Protein AF-A0A5J4QUB8-F1 (afdb_monomer_lite)

Radius of gyration: 16.34 Å; chains: 1; bounding box: 30×47×43 Å

Foldseek 3Di:
DPDDDADAEEFQFWQDALVNLLVVLVVCVVVVHQHPHYHYDDQDPPDQRNVCQVVQARPPPRHGIDGDDDPVRRVSSVVSRCPPDPPPPPDPPPD

Structure (mmCIF, N/CA/C/O backbone):
data_AF-A0A5J4QUB8-F1
#
_entry.id   AF-A0A5J4QUB8-F1
#
loop_
_atom_site.group_PDB
_atom_site.id
_atom_site.type_symbol
_atom_site.label_atom_id
_atom_site.label_alt_id
_atom_site.label_comp_id
_atom_site.label_asym_id
_atom_site.label_entity_id
_atom_site.label_seq_id
_atom_site.pdbx_PDB_ins_code
_atom_site.Cartn_x
_atom_site.Cartn_y
_atom_site.Cartn_z
_atom_site.occupancy
_atom_site.B_iso_or_equiv
_atom_site.auth_seq_id
_atom_site.auth_comp_id
_atom_site.auth_asym_id
_atom_site.auth_atom_id
_atom_site.pdbx_PDB_model_num
ATOM 1 N N . LEU A 1 1 ? -23.347 -9.682 24.816 1.00 56.28 1 LEU A N 1
ATOM 2 C CA . LEU A 1 1 ? -21.968 -9.291 24.440 1.00 56.28 1 LEU A CA 1
ATOM 3 C C . LEU A 1 1 ? -22.058 -8.130 23.458 1.00 56.28 1 LEU A C 1
ATOM 5 O O . LEU A 1 1 ? -22.612 -8.317 22.386 1.00 56.28 1 LEU A O 1
ATOM 9 N N . HIS A 1 2 ? -21.576 -6.941 23.825 1.00 62.81 2 HIS A N 1
ATOM 10 C CA . HIS A 1 2 ? -21.392 -5.842 22.873 1.00 62.81 2 HIS A CA 1
ATOM 11 C C . HIS A 1 2 ? -20.024 -6.028 22.211 1.00 62.81 2 HIS A C 1
ATOM 13 O O . HIS A 1 2 ? -19.002 -5.724 22.818 1.00 62.81 2 HIS A O 1
ATOM 19 N N . GLN A 1 3 ? -19.993 -6.607 21.010 1.00 71.62 3 GLN A N 1
ATOM 20 C CA . GLN A 1 3 ? -18.761 -6.747 20.233 1.00 71.62 3 GLN A CA 1
ATOM 21 C C . GLN A 1 3 ? -18.580 -5.517 19.344 1.00 71.62 3 GLN A C 1
ATOM 23 O O . GLN A 1 3 ? -19.453 -5.187 18.544 1.00 71.62 3 GLN A O 1
ATOM 28 N N . GLN A 1 4 ? -17.447 -4.836 19.497 1.00 73.62 4 GLN A N 1
ATOM 29 C CA . GLN A 1 4 ? -17.056 -3.730 18.633 1.00 73.62 4 GLN A CA 1
ATOM 30 C C . GLN A 1 4 ? -16.226 -4.286 17.473 1.00 73.62 4 GLN A C 1
ATOM 32 O O . GLN A 1 4 ? -15.150 -4.840 17.686 1.00 73.62 4 GLN A O 1
ATOM 37 N N . LEU A 1 5 ? -16.728 -4.151 16.244 1.00 80.12 5 LEU A N 1
ATOM 38 C CA . LEU A 1 5 ? -15.976 -4.499 15.043 1.00 80.12 5 LEU A CA 1
ATOM 39 C C . LEU A 1 5 ? -14.984 -3.372 14.734 1.00 80.12 5 LEU A C 1
ATOM 41 O O . LEU A 1 5 ? -15.397 -2.257 14.413 1.00 80.12 5 LEU A O 1
ATOM 45 N N . ILE A 1 6 ? -13.687 -3.666 14.825 1.00 82.50 6 ILE A N 1
ATOM 46 C CA . ILE A 1 6 ? -12.614 -2.746 14.429 1.00 82.50 6 ILE A CA 1
ATOM 47 C C . ILE A 1 6 ? -11.957 -3.322 13.173 1.00 82.50 6 ILE A C 1
ATOM 49 O O . ILE A 1 6 ? -11.195 -4.284 13.272 1.00 82.50 6 ILE A O 1
ATOM 53 N N . PRO A 1 7 ? -12.284 -2.800 11.983 1.00 86.44 7 PRO A N 1
ATOM 54 C CA . PRO A 1 7 ? -11.728 -3.319 10.745 1.00 86.44 7 PRO A CA 1
ATOM 55 C C . PRO A 1 7 ? -10.297 -2.809 10.512 1.00 86.44 7 PRO A C 1
ATOM 57 O O . PRO A 1 7 ? -9.965 -1.663 10.828 1.00 86.44 7 PRO A O 1
ATOM 60 N N . TYR A 1 8 ? -9.475 -3.672 9.918 1.00 89.19 8 TYR A N 1
ATOM 61 C CA . TYR A 1 8 ? -8.097 -3.398 9.523 1.00 89.19 8 TYR A CA 1
ATOM 62 C C . TYR A 1 8 ? -8.013 -3.181 8.013 1.00 89.19 8 TYR A C 1
ATOM 64 O O . TYR A 1 8 ? -8.500 -4.012 7.245 1.00 89.19 8 TYR A O 1
ATOM 72 N N . PHE A 1 9 ? -7.376 -2.091 7.586 1.00 90.56 9 PHE A N 1
ATOM 73 C CA . PHE A 1 9 ? -7.222 -1.762 6.170 1.00 90.56 9 PHE A CA 1
ATOM 74 C C . PHE A 1 9 ? -5.762 -1.581 5.774 1.00 90.56 9 PHE A C 1
ATOM 76 O O . PHE A 1 9 ? -4.934 -1.114 6.557 1.00 90.56 9 PHE A O 1
ATOM 83 N N . ILE A 1 10 ? -5.475 -1.919 4.517 1.00 92.56 10 ILE A N 1
ATOM 84 C CA . ILE A 1 10 ? -4.168 -1.718 3.899 1.00 92.56 10 ILE A CA 1
ATOM 85 C C . ILE A 1 10 ? -4.284 -0.592 2.867 1.00 92.56 10 ILE A C 1
ATOM 87 O O . ILE A 1 10 ? -5.020 -0.730 1.891 1.00 92.56 10 ILE A O 1
ATOM 91 N N . SER A 1 11 ? -3.566 0.513 3.075 1.00 92.56 11 SER A N 1
ATOM 92 C CA . SER A 1 11 ? -3.409 1.601 2.099 1.00 92.56 11 SER A CA 1
ATOM 93 C C . SER A 1 11 ? -2.262 1.313 1.132 1.00 92.56 11 SER A C 1
ATOM 95 O O . SER A 1 11 ? -1.420 0.456 1.391 1.00 92.56 11 SER A O 1
ATOM 97 N N . SER A 1 12 ? -2.184 2.032 0.011 1.00 93.75 12 SER A N 1
ATOM 98 C CA . SER A 1 12 ? -1.053 1.948 -0.929 1.00 93.75 12 SER A CA 1
ATOM 99 C C . SER A 1 12 ? -0.869 0.576 -1.600 1.00 93.75 12 SER A C 1
ATOM 101 O O . SER A 1 12 ? 0.207 0.275 -2.122 1.00 93.75 12 SER A O 1
ATOM 103 N N . HIS A 1 13 ? -1.904 -0.270 -1.599 1.00 95.38 13 HIS A N 1
ATOM 104 C CA . HIS A 1 13 ? -1.881 -1.557 -2.292 1.00 95.38 13 HIS A CA 1
ATOM 105 C C . HIS A 1 13 ? -1.734 -1.347 -3.815 1.00 95.38 13 HIS A C 1
ATOM 107 O O . HIS A 1 13 ? -2.325 -0.406 -4.352 1.00 95.38 13 HIS A O 1
ATOM 113 N N . PRO A 1 14 ? -0.993 -2.206 -4.542 1.00 95.75 14 PRO A N 1
ATOM 114 C CA . PRO A 1 14 ? -0.911 -2.153 -6.002 1.00 95.75 14 PRO A CA 1
ATOM 115 C C . PRO A 1 14 ? -2.279 -2.027 -6.673 1.00 95.75 14 PRO A C 1
ATOM 117 O O . PRO A 1 14 ? -3.201 -2.782 -6.361 1.00 95.75 14 PRO A O 1
ATOM 120 N N . GLY A 1 15 ? -2.402 -1.066 -7.587 1.00 94.31 15 GLY A N 1
ATOM 121 C CA . GLY A 1 15 ? -3.639 -0.746 -8.298 1.00 94.31 15 GLY A CA 1
ATOM 122 C C .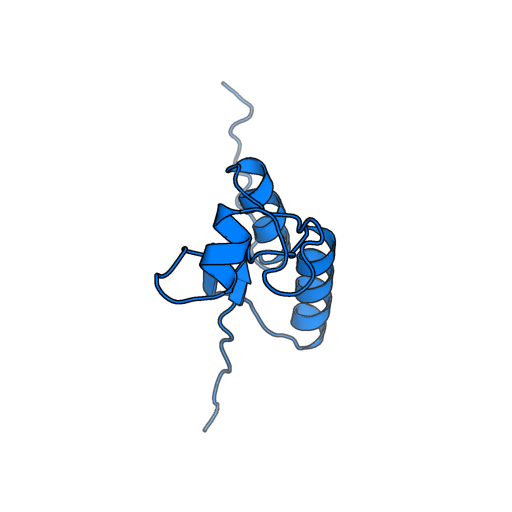 GLY A 1 15 ? -4.550 0.243 -7.579 1.00 94.31 15 GLY A C 1
ATOM 123 O O . GLY A 1 15 ? -5.441 0.786 -8.223 1.00 94.31 15 GLY A O 1
ATOM 124 N N . CYS A 1 16 ? -4.309 0.532 -6.300 1.00 94.25 16 CYS A N 1
ATOM 125 C CA . CYS A 1 16 ? -5.145 1.440 -5.533 1.00 94.25 16 CYS A CA 1
ATOM 126 C C . CYS A 1 16 ? -4.750 2.902 -5.745 1.00 94.25 16 CYS A C 1
ATOM 128 O O . CYS A 1 16 ? -3.579 3.266 -5.611 1.00 94.25 16 CYS A O 1
ATOM 130 N N . ARG A 1 17 ? -5.739 3.742 -6.047 1.00 93.38 17 ARG A N 1
ATOM 131 C CA . ARG A 1 17 ? -5.625 5.189 -6.233 1.00 93.38 17 ARG A CA 1
ATOM 132 C C . ARG A 1 17 ? -6.287 5.946 -5.081 1.00 93.38 17 ARG A C 1
ATOM 134 O O . ARG A 1 17 ? -7.023 5.390 -4.267 1.00 93.38 17 ARG A O 1
ATOM 141 N N . LYS A 1 18 ? -6.049 7.259 -5.030 1.00 91.56 18 LYS A N 1
ATOM 142 C CA . LYS A 1 18 ? -6.669 8.145 -4.032 1.00 91.56 18 LYS A CA 1
ATOM 143 C C . LYS A 1 18 ? -8.200 8.119 -4.111 1.00 91.56 18 LYS A C 1
ATOM 145 O O . LYS A 1 18 ? -8.870 8.211 -3.088 1.00 91.56 18 LYS A O 1
ATOM 150 N N . GLU A 1 19 ? -8.759 7.966 -5.312 1.00 92.75 19 GLU A N 1
ATOM 151 C CA . GLU A 1 19 ? -10.204 7.917 -5.528 1.00 92.75 19 GLU A CA 1
ATOM 152 C C . GLU A 1 19 ? -10.840 6.700 -4.849 1.00 92.75 19 GLU A C 1
ATOM 154 O O . GLU A 1 19 ? -11.881 6.856 -4.210 1.00 92.75 19 GLU A O 1
ATOM 159 N N . ASP A 1 20 ? -10.176 5.541 -4.911 1.00 93.44 20 ASP A N 1
ATOM 160 C CA . ASP A 1 20 ? -10.635 4.294 -4.288 1.00 93.44 20 ASP A CA 1
ATOM 161 C C . ASP A 1 20 ? -10.647 4.422 -2.758 1.00 93.44 20 ASP A C 1
ATOM 163 O O . ASP A 1 20 ? -11.596 4.025 -2.083 1.00 93.44 20 ASP A O 1
ATOM 167 N N . MET A 1 21 ? -9.606 5.044 -2.194 1.00 90.75 21 MET A N 1
ATOM 168 C CA . MET A 1 21 ? -9.484 5.269 -0.748 1.00 90.75 21 MET A CA 1
ATOM 169 C C . MET A 1 21 ? -10.522 6.275 -0.240 1.00 90.75 21 MET A C 1
ATOM 171 O O . MET A 1 21 ? -11.116 6.085 0.825 1.00 90.75 21 MET A O 1
ATOM 175 N N . ARG A 1 22 ? -10.816 7.312 -1.031 1.00 90.38 22 ARG A N 1
ATOM 176 C CA . ARG A 1 22 ? -11.904 8.259 -0.755 1.00 90.38 22 ARG A CA 1
ATOM 177 C C . ARG A 1 22 ? -13.271 7.572 -0.773 1.00 90.38 22 ARG A C 1
ATOM 179 O O . ARG A 1 22 ? -14.098 7.842 0.100 1.00 90.38 22 ARG A O 1
ATOM 186 N N . GLU A 1 23 ? -13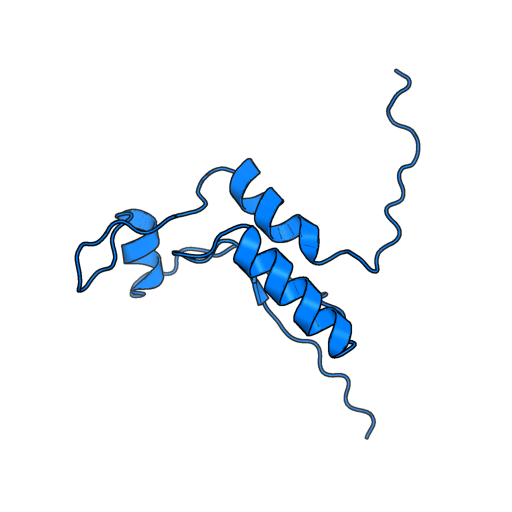.521 6.699 -1.746 1.00 92.19 23 GLU A N 1
ATOM 187 C CA . GLU A 1 23 ? -14.759 5.917 -1.812 1.00 92.19 23 GLU A CA 1
ATOM 188 C C . GLU A 1 23 ? -14.892 4.978 -0.606 1.00 92.19 23 GLU A C 1
ATOM 190 O O . GLU A 1 23 ? -15.929 4.971 0.063 1.00 92.19 23 GLU A O 1
ATOM 195 N N . LEU A 1 24 ? -13.816 4.276 -0.246 1.00 90.31 24 LEU A N 1
ATOM 196 C CA . LEU A 1 24 ? -13.774 3.424 0.939 1.00 90.31 24 LEU A CA 1
ATOM 197 C C . LEU A 1 24 ? -14.067 4.212 2.229 1.00 90.31 24 LEU A C 1
ATOM 199 O O . LEU A 1 24 ? -14.856 3.768 3.069 1.00 90.31 24 LEU A O 1
ATOM 203 N N . ALA A 1 25 ? -13.494 5.407 2.386 1.00 88.94 25 ALA A N 1
ATOM 204 C CA . ALA A 1 25 ? -13.772 6.279 3.527 1.00 88.94 25 ALA A CA 1
ATOM 205 C C . ALA A 1 25 ? -15.252 6.707 3.589 1.00 88.94 25 ALA A C 1
ATOM 207 O O . ALA A 1 25 ? -15.851 6.751 4.666 1.00 88.94 25 ALA A O 1
ATOM 208 N N . HIS A 1 26 ? -15.877 6.972 2.438 1.00 90.12 26 HIS A N 1
ATOM 209 C CA . HIS A 1 26 ? -17.304 7.302 2.363 1.00 90.12 26 HIS A CA 1
ATOM 210 C C . HIS A 1 26 ? -18.200 6.120 2.755 1.00 90.12 26 HIS A C 1
ATOM 212 O O . HIS A 1 26 ? -19.144 6.290 3.531 1.00 90.12 26 HIS A O 1
ATOM 218 N N . ILE A 1 27 ? -17.886 4.916 2.270 1.00 90.44 27 ILE A N 1
ATOM 219 C CA . ILE A 1 27 ? -18.621 3.686 2.602 1.00 90.44 27 ILE A CA 1
ATOM 220 C C . ILE A 1 27 ? -18.501 3.379 4.098 1.00 90.44 27 ILE A C 1
ATOM 222 O O . ILE A 1 27 ? -19.508 3.196 4.782 1.00 90.44 27 ILE A O 1
ATOM 226 N N . THR A 1 28 ? -17.281 3.376 4.634 1.00 88.00 28 THR A N 1
ATOM 227 C CA . THR A 1 28 ? -17.030 3.061 6.051 1.00 88.00 28 THR A CA 1
ATOM 228 C C . THR A 1 28 ? -17.679 4.071 6.995 1.00 88.00 28 THR A C 1
ATOM 230 O O . THR A 1 28 ? -18.257 3.675 8.008 1.00 88.00 28 THR A O 1
ATOM 233 N N . ARG A 1 29 ? -17.713 5.357 6.620 1.00 86.56 29 ARG A N 1
ATOM 234 C CA . ARG A 1 29 ? -18.470 6.385 7.346 1.00 86.56 29 ARG A CA 1
ATOM 235 C C . ARG A 1 29 ? -19.969 6.084 7.394 1.00 86.56 29 ARG A C 1
ATOM 237 O O . ARG A 1 29 ? -20.569 6.226 8.457 1.00 86.56 29 ARG A O 1
ATOM 244 N N . ARG A 1 30 ? -20.582 5.656 6.283 1.00 88.94 30 ARG A N 1
ATOM 245 C CA . ARG A 1 30 ? -22.010 5.267 6.250 1.00 88.94 30 ARG A CA 1
ATOM 246 C C . ARG A 1 30 ? -22.307 4.051 7.123 1.00 88.94 30 ARG A C 1
ATOM 248 O O . ARG A 1 30 ? -23.382 3.976 7.705 1.00 88.94 30 ARG A O 1
ATOM 255 N N . LEU A 1 31 ? -21.346 3.140 7.245 1.00 88.69 31 LEU A N 1
ATOM 256 C CA . LEU A 1 31 ? -21.432 1.963 8.111 1.00 88.69 31 LEU A CA 1
ATOM 257 C C . LEU A 1 31 ? -21.102 2.266 9.584 1.00 88.69 31 LEU A C 1
ATOM 259 O O . LEU A 1 31 ? -21.082 1.350 10.401 1.00 88.69 31 LEU A O 1
ATOM 263 N N . ASN A 1 32 ? -20.831 3.531 9.930 1.00 85.44 32 ASN A N 1
ATOM 264 C CA . ASN A 1 32 ? -20.380 3.957 11.257 1.00 85.44 32 ASN A CA 1
ATOM 265 C C . ASN A 1 32 ? -19.123 3.199 11.742 1.00 85.44 32 ASN A C 1
ATOM 267 O O . ASN A 1 32 ? -18.909 3.019 12.942 1.00 85.44 32 ASN A O 1
ATOM 271 N N . LEU A 1 33 ? -18.278 2.762 10.802 1.00 84.94 33 LEU A N 1
ATOM 272 C CA . LEU A 1 33 ? -17.002 2.119 11.087 1.00 84.94 33 LEU A CA 1
ATOM 273 C C . LEU A 1 33 ? -15.933 3.196 11.254 1.00 84.94 33 LEU A C 1
ATOM 275 O O . LEU A 1 33 ? -15.630 3.957 10.333 1.00 84.94 33 LEU A O 1
ATOM 279 N N . ARG A 1 34 ? -15.349 3.258 12.451 1.00 82.44 34 ARG A N 1
ATOM 280 C CA . ARG A 1 34 ? -14.214 4.135 12.741 1.00 82.44 34 ARG A CA 1
ATOM 281 C C . ARG A 1 34 ? -12.932 3.389 12.418 1.00 82.44 34 ARG A C 1
ATOM 283 O O . ARG A 1 34 ? -12.578 2.422 13.085 1.00 82.44 34 ARG A O 1
ATOM 290 N N . LEU A 1 35 ? -12.264 3.829 11.361 1.00 79.25 35 LEU A N 1
ATOM 291 C CA . LEU A 1 35 ? -11.030 3.217 10.891 1.00 79.25 35 LEU A CA 1
ATOM 292 C C . LEU A 1 35 ? -9.869 3.683 11.756 1.00 79.25 35 LEU A C 1
ATOM 294 O O . LEU A 1 35 ? -9.395 4.808 11.614 1.00 79.25 35 LEU A O 1
ATOM 298 N N . GLU A 1 36 ? -9.455 2.833 12.687 1.00 77.94 36 GLU A N 1
ATOM 299 C CA . GLU A 1 36 ? -8.337 3.108 13.595 1.00 77.94 36 GLU A CA 1
ATOM 300 C C . GLU A 1 36 ? -7.042 2.425 13.144 1.00 77.94 36 GLU A C 1
ATOM 302 O O . GLU A 1 36 ? -5.957 2.941 13.409 1.00 77.94 36 GLU A O 1
ATOM 307 N N . GLN A 1 37 ? -7.149 1.305 12.423 1.00 84.31 37 GLN A N 1
ATOM 308 C CA . GLN A 1 37 ? -6.011 0.489 12.012 1.00 84.31 37 GLN A CA 1
ATOM 309 C C . GLN A 1 37 ? -5.842 0.514 10.492 1.00 84.31 37 GLN A C 1
ATOM 311 O O . GLN A 1 37 ? -6.489 -0.237 9.761 1.00 84.31 37 GLN A O 1
ATOM 316 N N . ILE A 1 38 ? -4.969 1.406 10.024 1.00 87.81 38 ILE A N 1
ATOM 317 C CA . ILE A 1 38 ? -4.593 1.515 8.613 1.00 87.81 38 ILE A CA 1
ATOM 318 C C . ILE A 1 38 ? -3.086 1.355 8.518 1.00 87.81 38 ILE A C 1
ATOM 320 O O . ILE A 1 38 ? -2.338 2.154 9.091 1.00 87.81 38 ILE A O 1
ATOM 324 N N . GLN A 1 39 ? -2.658 0.329 7.796 1.00 90.88 39 GLN A N 1
ATOM 325 C CA . GLN A 1 39 ? -1.254 0.055 7.528 1.00 90.88 39 GLN A CA 1
ATOM 326 C C . GLN A 1 39 ? -0.954 0.309 6.056 1.00 90.88 39 GLN A C 1
ATOM 328 O O . GLN A 1 39 ? -1.710 -0.100 5.183 1.00 90.88 39 GLN A O 1
ATOM 333 N N . ASP A 1 40 ? 0.181 0.933 5.768 1.00 91.69 40 ASP A N 1
ATOM 334 C CA . ASP A 1 40 ? 0.655 1.014 4.393 1.00 91.69 40 ASP A CA 1
ATOM 335 C C . ASP A 1 40 ? 1.144 -0.343 3.891 1.00 91.69 40 ASP A C 1
ATOM 337 O O . ASP A 1 40 ? 1.831 -1.088 4.597 1.00 91.69 40 ASP A O 1
ATOM 341 N N . PHE A 1 41 ? 0.821 -0.640 2.635 1.00 95.00 41 PHE A N 1
ATOM 342 C CA . PHE A 1 41 ? 1.247 -1.856 1.969 1.00 95.00 41 PHE A CA 1
ATOM 343 C C . PHE A 1 41 ? 2.758 -2.045 2.106 1.00 95.00 41 PHE A C 1
ATOM 345 O O . PHE A 1 41 ? 3.565 -1.199 1.704 1.00 95.00 41 PHE A O 1
ATOM 352 N N . THR A 1 42 ? 3.117 -3.190 2.676 1.00 93.69 42 THR A N 1
ATOM 353 C CA . THR A 1 42 ? 4.497 -3.605 2.879 1.00 93.69 42 THR A CA 1
ATOM 354 C C . THR A 1 42 ? 4.748 -4.826 1.998 1.00 93.69 42 THR A C 1
ATOM 356 O O . THR A 1 42 ? 4.110 -5.864 2.209 1.00 93.69 42 THR A O 1
ATOM 359 N N . PRO A 1 43 ? 5.636 -4.722 0.992 1.00 93.38 43 PRO A N 1
ATOM 360 C CA . PRO A 1 43 ? 5.907 -5.825 0.085 1.00 93.38 43 PRO A CA 1
ATOM 361 C C . PRO A 1 43 ? 6.397 -7.051 0.858 1.00 93.38 43 PRO A C 1
ATOM 363 O O . PRO A 1 43 ? 7.449 -7.026 1.493 1.00 93.38 43 PRO A O 1
ATOM 366 N N . THR A 1 44 ? 5.614 -8.124 0.808 1.00 93.94 44 THR A N 1
ATOM 367 C CA . THR A 1 44 ? 5.940 -9.409 1.430 1.00 93.94 44 THR A CA 1
ATOM 368 C C . THR A 1 44 ? 6.358 -10.400 0.341 1.00 93.94 44 THR A C 1
ATOM 370 O O . THR A 1 44 ? 5.657 -10.484 -0.679 1.00 93.94 44 THR A O 1
ATOM 373 N N . PRO A 1 45 ? 7.480 -11.132 0.496 1.00 94.25 45 PRO A N 1
ATOM 374 C CA . PRO A 1 45 ? 7.914 -12.130 -0.479 1.00 94.25 45 PRO A CA 1
ATOM 375 C C . PRO A 1 45 ? 6.816 -13.143 -0.813 1.00 94.25 45 PRO A C 1
ATOM 377 O O . PRO A 1 45 ? 5.922 -13.385 -0.008 1.00 94.25 45 PRO A O 1
ATOM 380 N N . MET A 1 46 ? 6.907 -13.752 -1.999 1.00 94.56 46 MET A N 1
ATOM 381 C CA . MET A 1 46 ? 5.969 -14.786 -2.469 1.00 94.56 46 MET A CA 1
ATOM 382 C C . MET A 1 46 ? 4.514 -14.309 -2.641 1.00 94.56 46 MET A C 1
ATOM 384 O O . MET A 1 46 ? 3.592 -15.120 -2.620 1.00 94.56 46 MET A O 1
ATOM 388 N N . THR A 1 47 ? 4.286 -13.005 -2.845 1.00 95.56 47 THR A N 1
ATOM 389 C CA . THR A 1 47 ? 2.950 -12.467 -3.147 1.00 95.56 47 THR A CA 1
ATOM 390 C C . THR A 1 47 ? 2.906 -11.785 -4.512 1.00 95.56 47 THR A C 1
ATOM 392 O O . THR A 1 47 ? 3.807 -11.027 -4.878 1.00 95.56 47 THR A O 1
ATOM 395 N N . MET A 1 48 ? 1.803 -11.991 -5.240 1.00 95.62 48 MET A N 1
ATOM 396 C CA . MET A 1 48 ? 1.543 -11.315 -6.520 1.00 95.62 48 MET A CA 1
ATOM 397 C C . MET A 1 48 ? 1.490 -9.792 -6.359 1.00 95.62 48 MET A C 1
ATOM 399 O O . MET A 1 48 ? 1.872 -9.050 -7.261 1.00 95.62 48 MET A O 1
ATOM 403 N N . ALA A 1 49 ? 1.033 -9.308 -5.199 1.00 95.62 49 ALA A N 1
ATOM 404 C CA . ALA A 1 49 ? 1.028 -7.886 -4.884 1.00 95.62 49 ALA A CA 1
ATOM 405 C C . ALA A 1 49 ? 2.458 -7.330 -4.849 1.00 95.62 49 ALA A C 1
ATOM 407 O O . ALA A 1 49 ? 2.716 -6.289 -5.439 1.00 95.62 49 ALA A O 1
ATOM 408 N N . THR A 1 50 ? 3.415 -8.037 -4.246 1.00 96.38 50 THR A N 1
ATOM 409 C CA . THR A 1 50 ? 4.826 -7.621 -4.266 1.00 96.38 50 THR A CA 1
ATOM 410 C C . THR A 1 50 ? 5.415 -7.633 -5.670 1.00 96.38 50 THR A C 1
ATOM 412 O O . THR A 1 50 ? 6.113 -6.690 -6.036 1.00 96.38 50 THR A O 1
ATOM 415 N N . GLU A 1 51 ? 5.105 -8.647 -6.479 1.00 96.19 51 GLU A N 1
ATOM 416 C CA . GLU A 1 51 ? 5.521 -8.682 -7.885 1.00 96.19 51 GLU A CA 1
ATOM 417 C C . GLU A 1 51 ? 4.959 -7.483 -8.663 1.00 96.19 51 GLU A C 1
ATOM 419 O O . GLU A 1 51 ? 5.706 -6.760 -9.323 1.00 96.19 51 GLU A O 1
ATOM 424 N N . THR A 1 52 ? 3.660 -7.211 -8.516 1.00 97.19 52 THR A N 1
ATOM 425 C CA . THR A 1 52 ? 2.976 -6.071 -9.148 1.00 97.19 52 THR A CA 1
ATOM 426 C C . THR A 1 52 ? 3.556 -4.743 -8.655 1.00 97.19 52 THR A C 1
ATOM 428 O O . THR A 1 52 ? 3.797 -3.831 -9.440 1.00 97.19 52 THR A O 1
ATOM 431 N N . TRP A 1 53 ? 3.831 -4.631 -7.353 1.00 96.50 53 TRP A N 1
ATOM 432 C CA . TRP A 1 53 ? 4.447 -3.463 -6.724 1.00 96.50 53 TRP A CA 1
ATOM 433 C C . TRP A 1 53 ? 5.852 -3.190 -7.266 1.00 96.50 53 TRP A C 1
ATOM 435 O O . TRP A 1 53 ? 6.222 -2.038 -7.521 1.00 96.50 53 TRP A O 1
ATOM 445 N N . TYR A 1 54 ? 6.641 -4.248 -7.450 1.00 95.75 54 TYR A N 1
ATOM 446 C CA . TYR A 1 54 ? 8.008 -4.143 -7.933 1.00 95.75 54 TYR A CA 1
ATOM 447 C C . TYR A 1 54 ? 8.039 -3.786 -9.421 1.00 95.75 54 TYR A C 1
ATOM 449 O O . TYR A 1 54 ? 8.637 -2.772 -9.789 1.00 95.75 54 TYR A O 1
ATOM 457 N N . THR A 1 55 ? 7.340 -4.570 -10.246 1.00 96.25 55 THR A N 1
ATOM 458 C CA . THR A 1 55 ? 7.357 -4.472 -11.714 1.00 96.25 55 THR A CA 1
ATOM 459 C C . THR A 1 55 ? 6.514 -3.321 -12.261 1.00 96.25 55 THR A C 1
ATOM 461 O O . THR A 1 55 ? 6.852 -2.767 -13.303 1.00 96.25 55 THR A O 1
ATOM 464 N N . GLY A 1 56 ? 5.432 -2.939 -11.575 1.00 96.44 56 GLY A N 1
ATOM 465 C CA . GLY A 1 56 ? 4.448 -1.976 -12.078 1.00 96.44 56 GLY A CA 1
ATOM 466 C C . GLY A 1 56 ? 3.480 -2.556 -13.112 1.00 96.44 56 GLY A C 1
ATOM 467 O O . GLY A 1 56 ? 2.767 -1.793 -13.763 1.00 96.44 56 GLY A O 1
ATOM 468 N N . TYR A 1 57 ? 3.433 -3.881 -13.271 1.00 97.50 57 TYR A N 1
ATOM 469 C CA . TYR A 1 57 ? 2.561 -4.559 -14.228 1.00 97.50 57 TYR A CA 1
ATOM 470 C C . TYR A 1 57 ? 1.713 -5.622 -13.548 1.00 97.50 57 TYR A C 1
ATOM 472 O O . TYR A 1 57 ? 2.135 -6.273 -12.596 1.00 97.50 57 TYR A O 1
ATOM 480 N N . HIS A 1 58 ? 0.508 -5.822 -14.072 1.00 95.94 58 HIS A N 1
ATOM 481 C CA . HIS A 1 58 ? -0.328 -6.932 -13.659 1.00 95.94 58 HIS A CA 1
ATOM 482 C C . HIS A 1 58 ? 0.312 -8.247 -14.137 1.00 95.94 58 HIS A C 1
ATOM 484 O O . HIS A 1 58 ? 0.515 -8.411 -15.344 1.00 95.94 58 HIS A O 1
ATOM 490 N N . PRO A 1 59 ? 0.546 -9.219 -13.246 1.00 93.38 59 PRO A N 1
ATOM 491 C CA . PRO A 1 59 ? 1.423 -10.365 -13.505 1.00 93.38 59 PRO A CA 1
ATOM 492 C C . PRO A 1 59 ? 0.942 -11.263 -14.652 1.00 93.38 59 PRO A C 1
ATOM 494 O O . PRO A 1 59 ? 1.742 -11.807 -15.401 1.00 93.38 59 PRO A O 1
ATOM 497 N N . TYR A 1 60 ? -0.377 -11.379 -14.842 1.00 95.00 60 TYR A N 1
ATOM 498 C CA . TYR A 1 60 ? -0.949 -12.234 -15.893 1.00 95.00 60 TYR A CA 1
ATOM 499 C C . TYR A 1 60 ? -1.300 -11.514 -17.196 1.00 95.00 60 TYR A C 1
ATOM 501 O O . TYR A 1 60 ? -1.391 -12.145 -18.242 1.00 95.00 60 TYR A O 1
ATOM 509 N N . THR A 1 61 ? -1.564 -10.207 -17.145 1.00 96.94 61 THR A N 1
ATOM 510 C CA . THR A 1 61 ? -2.066 -9.460 -18.315 1.00 96.94 61 THR A CA 1
ATOM 511 C C . THR A 1 61 ? -1.021 -8.519 -18.889 1.00 96.94 61 THR A C 1
ATOM 513 O O . THR A 1 61 ? -1.235 -7.972 -19.967 1.00 96.94 61 THR A O 1
ATOM 516 N N . LEU A 1 62 ? 0.081 -8.307 -18.159 1.00 95.50 62 LEU A N 1
ATOM 517 C CA . LEU A 1 62 ? 1.170 -7.392 -18.491 1.00 95.50 62 LEU A CA 1
ATOM 518 C C . LEU A 1 62 ? 0.702 -5.952 -18.740 1.00 95.50 62 LEU A C 1
ATOM 520 O O . LEU A 1 62 ? 1.408 -5.149 -19.344 1.00 95.50 62 LEU A O 1
ATOM 524 N N . LYS A 1 63 ? -0.493 -5.601 -18.258 1.00 97.56 63 LYS A N 1
ATOM 525 C CA . LYS A 1 63 ? -0.997 -4.231 -18.306 1.00 97.56 63 LYS A CA 1
ATOM 526 C C . LYS A 1 63 ? -0.356 -3.412 -17.188 1.00 97.56 63 LYS A C 1
ATOM 528 O O . LYS A 1 63 ? -0.185 -3.944 -16.090 1.00 97.56 63 LYS A O 1
ATOM 533 N N . PRO A 1 64 ? -0.025 -2.136 -17.435 1.00 97.44 64 PRO A N 1
ATOM 534 C CA . PRO A 1 64 ? 0.529 -1.271 -16.404 1.00 97.44 64 PRO A CA 1
ATOM 535 C C . PRO A 1 64 ? -0.471 -1.089 -15.256 1.00 97.44 64 PRO A C 1
ATOM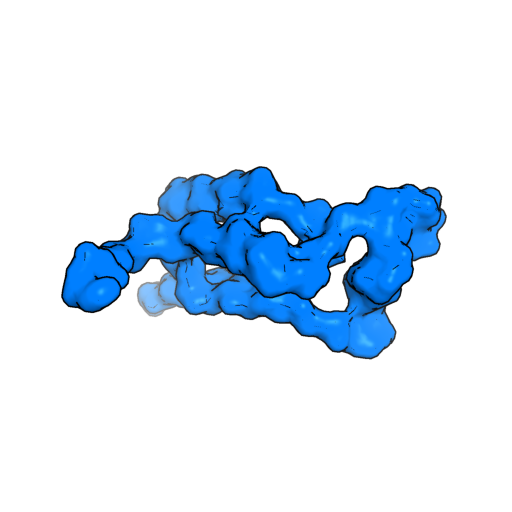 537 O O . PRO A 1 64 ? -1.671 -0.914 -15.477 1.00 97.44 64 PRO A O 1
ATOM 540 N N . VAL A 1 65 ? 0.040 -1.116 -14.028 1.00 96.94 65 VAL 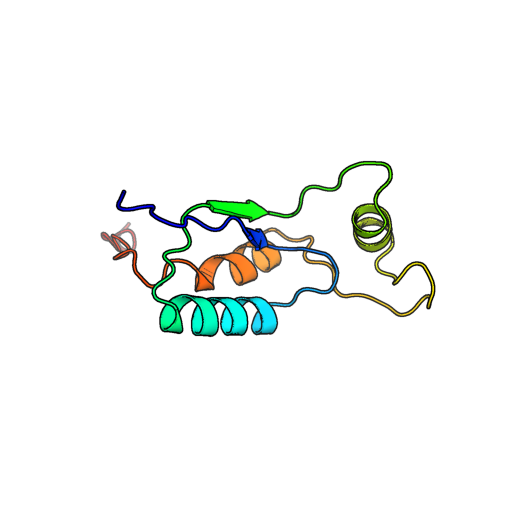A N 1
ATOM 541 C CA . VAL A 1 65 ? -0.718 -0.947 -12.786 1.00 96.94 65 VAL A CA 1
ATOM 542 C C . VAL A 1 65 ? -0.140 0.237 -12.021 1.00 96.94 65 VAL A C 1
ATOM 544 O O . VAL A 1 65 ? 1.072 0.384 -11.890 1.00 96.94 65 VAL A O 1
ATOM 547 N N . PHE A 1 66 ? -1.012 1.100 -11.503 1.00 96.06 66 PHE A N 1
ATOM 548 C CA . PHE A 1 66 ? -0.581 2.221 -10.673 1.00 96.06 66 PHE A CA 1
ATOM 549 C C . PHE A 1 66 ? -0.041 1.726 -9.327 1.00 96.06 66 PHE A C 1
ATOM 551 O O . PHE A 1 66 ? -0.733 0.990 -8.624 1.00 96.06 66 PHE A O 1
ATOM 558 N N . ILE A 1 67 ? 1.166 2.162 -8.956 1.00 96.38 67 ILE A N 1
ATOM 559 C CA . ILE A 1 67 ? 1.813 1.826 -7.684 1.00 96.38 67 ILE A CA 1
ATOM 560 C C . ILE A 1 67 ? 2.159 3.114 -6.935 1.00 96.38 67 ILE A C 1
ATOM 562 O O . ILE A 1 67 ? 2.952 3.914 -7.424 1.00 96.38 67 ILE A O 1
ATOM 566 N N . ALA A 1 68 ? 1.634 3.277 -5.721 1.00 94.38 68 ALA A N 1
ATOM 567 C CA . ALA A 1 68 ? 2.039 4.357 -4.826 1.00 94.38 68 ALA A CA 1
ATOM 568 C C . ALA A 1 68 ? 3.411 4.041 -4.202 1.00 94.38 68 ALA A C 1
ATOM 570 O O . ALA A 1 6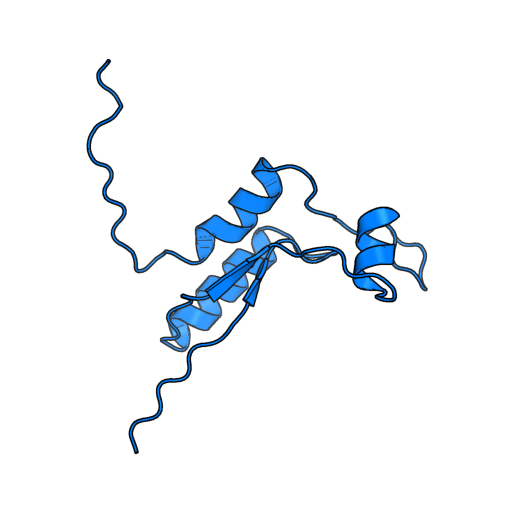8 ? 3.521 3.239 -3.268 1.00 94.38 68 ALA A O 1
ATOM 571 N N . LYS A 1 69 ? 4.480 4.653 -4.730 1.00 90.62 69 LYS A N 1
ATOM 572 C CA . LYS A 1 69 ? 5.853 4.455 -4.223 1.00 90.62 69 LYS A CA 1
ATOM 573 C C . LYS A 1 69 ? 6.340 5.647 -3.414 1.00 90.62 69 LYS A C 1
ATOM 575 O O . LYS A 1 69 ? 7.039 5.455 -2.419 1.00 90.62 69 LYS A O 1
ATOM 580 N N . THR A 1 70 ? 5.974 6.860 -3.817 1.00 93.56 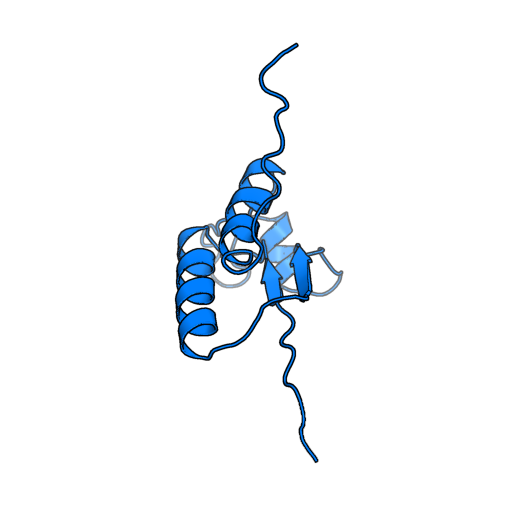70 THR A N 1
ATOM 581 C CA . THR A 1 70 ? 6.432 8.077 -3.144 1.00 93.56 70 THR A CA 1
ATOM 582 C C . THR A 1 70 ? 5.687 8.292 -1.831 1.00 93.56 70 THR A C 1
ATOM 584 O O . THR A 1 70 ? 4.518 7.933 -1.694 1.00 93.56 70 THR A O 1
ATOM 587 N N . GLN A 1 71 ? 6.346 8.927 -0.859 1.00 91.25 71 GLN A N 1
ATOM 588 C CA . GLN A 1 71 ? 5.717 9.244 0.425 1.00 91.25 71 GLN A CA 1
ATOM 589 C C . GLN A 1 71 ? 4.449 10.090 0.244 1.00 91.25 71 GLN A C 1
ATOM 591 O O . GLN A 1 71 ? 3.459 9.864 0.934 1.00 91.25 71 GLN A O 1
ATOM 596 N N . ARG A 1 72 ? 4.462 11.025 -0.714 1.00 92.44 72 ARG A N 1
ATOM 597 C CA . ARG A 1 72 ? 3.304 11.860 -1.048 1.00 92.44 72 ARG A CA 1
ATOM 598 C C . ARG A 1 72 ? 2.109 11.014 -1.486 1.00 92.44 72 ARG A C 1
ATOM 600 O O . ARG A 1 72 ? 1.041 11.161 -0.912 1.00 92.44 72 ARG A O 1
ATOM 607 N N . GLU A 1 73 ? 2.294 10.099 -2.436 1.00 91.88 73 GLU A N 1
ATOM 608 C CA . GLU A 1 73 ? 1.211 9.227 -2.923 1.00 91.88 73 GLU A CA 1
ATOM 609 C C . GLU A 1 73 ? 0.635 8.340 -1.814 1.00 91.88 73 GLU A C 1
ATOM 611 O O . GLU A 1 73 ? -0.574 8.131 -1.757 1.00 91.88 73 GLU A O 1
ATOM 616 N N . LYS A 1 74 ? 1.488 7.836 -0.912 1.00 91.56 74 LYS A N 1
ATOM 617 C CA . LYS A 1 74 ? 1.038 7.043 0.242 1.00 91.56 74 LYS A CA 1
ATOM 618 C C . LYS A 1 74 ? 0.214 7.884 1.219 1.00 91.56 74 LYS A C 1
ATOM 620 O O . LYS A 1 74 ? -0.846 7.458 1.671 1.00 91.56 74 LYS A O 1
ATOM 625 N N . LEU A 1 75 ? 0.669 9.103 1.518 1.00 90.00 75 LEU A N 1
ATOM 626 C CA . LEU A 1 75 ? -0.044 10.031 2.401 1.00 90.00 75 LEU A CA 1
ATOM 627 C C . LEU A 1 75 ? -1.393 10.464 1.817 1.00 90.00 75 LEU A C 1
ATOM 629 O O . LEU A 1 75 ? -2.382 10.462 2.547 1.00 90.00 75 LEU A O 1
ATOM 633 N N . GLU A 1 76 ? -1.450 10.744 0.512 1.00 90.38 76 GLU A N 1
ATOM 634 C CA . GLU A 1 76 ? -2.690 11.070 -0.208 1.00 90.38 76 GLU A CA 1
ATOM 635 C C . GLU A 1 76 ? -3.732 9.951 -0.108 1.00 90.38 76 GLU A C 1
ATOM 637 O O . GLU A 1 76 ? -4.925 10.215 -0.079 1.00 90.38 76 GLU A O 1
ATOM 642 N N . GLN A 1 77 ? -3.321 8.685 -0.020 1.00 88.94 77 GLN A N 1
ATOM 643 C CA . GLN A 1 77 ? -4.263 7.584 0.202 1.00 88.94 77 GLN A CA 1
ATOM 644 C C . GLN A 1 77 ? -4.732 7.483 1.656 1.00 88.94 77 GLN A C 1
ATOM 646 O O . GLN A 1 77 ? -5.853 7.050 1.921 1.00 88.94 77 GLN A O 1
ATOM 651 N N . ARG A 1 78 ? -3.889 7.884 2.611 1.00 87.19 78 ARG A N 1
ATOM 652 C CA . ARG A 1 78 ? -4.160 7.740 4.046 1.00 87.19 78 ARG A CA 1
ATOM 653 C C . ARG A 1 78 ? -5.020 8.866 4.621 1.00 87.19 78 ARG A C 1
ATOM 655 O O . ARG A 1 78 ? -5.670 8.666 5.647 1.00 87.19 78 ARG A O 1
ATOM 662 N N . GLU A 1 79 ? -5.023 10.038 3.989 1.00 84.81 79 GLU A N 1
ATOM 663 C CA . GLU A 1 79 ? -5.669 11.250 4.515 1.00 84.81 79 GLU A CA 1
ATOM 664 C C . GLU A 1 79 ? -7.190 11.113 4.700 1.00 84.81 79 GLU A C 1
ATOM 666 O O . GLU A 1 79 ? -7.759 11.695 5.625 1.00 84.81 79 GLU A O 1
ATOM 671 N N . PHE A 1 80 ? -7.852 10.281 3.892 1.00 82.38 80 PHE A N 1
ATOM 672 C CA . PHE A 1 80 ? -9.314 10.158 3.893 1.00 82.38 80 PHE A CA 1
ATOM 673 C C . PHE A 1 80 ? -9.897 9.494 5.147 1.00 82.38 80 PHE A C 1
ATOM 675 O O . PHE A 1 80 ? -11.082 9.656 5.451 1.00 82.38 80 PHE A O 1
ATOM 682 N N . PHE A 1 81 ? -9.092 8.749 5.902 1.00 77.19 81 PHE A N 1
ATOM 683 C CA . PHE A 1 81 ? -9.609 7.869 6.948 1.00 77.19 81 PHE A CA 1
ATOM 684 C C . PHE A 1 81 ? -9.723 8.496 8.340 1.00 77.19 81 PHE A C 1
ATOM 686 O O . PHE A 1 81 ? -10.315 7.895 9.236 1.00 77.19 81 PHE A O 1
ATOM 693 N N . PHE A 1 82 ? -9.223 9.719 8.529 1.00 77.12 82 PHE A N 1
ATOM 694 C CA . PHE A 1 82 ? -9.236 10.404 9.827 1.00 77.12 82 PHE A CA 1
ATOM 695 C C . PHE A 1 82 ? -10.338 11.462 9.961 1.00 77.12 82 PHE A C 1
ATOM 697 O O . PHE A 1 82 ? -10.254 12.322 10.831 1.00 77.12 82 PHE A O 1
ATOM 704 N N . TRP A 1 83 ? -11.408 11.374 9.163 1.00 71.38 83 TRP A N 1
ATOM 705 C CA . TRP A 1 83 ? -12.526 12.333 9.143 1.00 71.38 83 TRP A CA 1
ATOM 706 C C . TRP A 1 83 ? -13.176 12.615 10.514 1.00 71.38 83 TRP A C 1
ATOM 708 O O . TRP A 1 83 ? -13.789 13.663 10.698 1.00 71.38 83 TRP A O 1
ATOM 718 N N . TYR A 1 84 ? -13.079 11.683 11.469 1.00 71.94 84 TYR A N 1
ATOM 719 C CA . TYR A 1 84 ? -13.650 11.800 12.816 1.00 71.94 84 TYR A CA 1
ATOM 720 C C . TYR A 1 84 ? -12.656 12.328 13.862 1.00 71.94 84 TYR A C 1
ATOM 722 O O . TYR A 1 84 ? -13.065 12.687 14.969 1.00 71.94 84 TYR A O 1
ATOM 730 N N . LYS A 1 85 ? -11.355 12.372 13.548 1.00 71.50 85 LYS A N 1
ATOM 731 C CA . LYS A 1 85 ? -10.353 12.970 14.430 1.00 71.50 85 LYS A CA 1
ATOM 732 C C . LYS A 1 85 ? -10.381 14.478 14.197 1.00 71.50 85 LYS A C 1
ATOM 734 O O . LYS A 1 85 ? -10.086 14.946 13.104 1.00 71.50 85 LYS A O 1
ATOM 739 N N . LYS A 1 86 ? -10.732 15.255 15.226 1.00 55.12 86 LYS A N 1
ATOM 740 C CA . LYS A 1 86 ? -10.488 16.702 15.213 1.00 55.12 86 LYS A CA 1
ATOM 741 C C . LYS A 1 86 ? -8.975 16.891 15.172 1.00 55.12 86 LYS A C 1
ATOM 743 O O . LYS A 1 86 ? -8.312 16.659 16.180 1.00 55.12 86 LYS A O 1
ATOM 748 N N . THR A 1 87 ? -8.419 17.250 14.022 1.00 51.09 87 THR A N 1
ATOM 749 C CA . THR A 1 87 ? -7.013 17.638 13.950 1.00 51.09 87 THR A CA 1
ATOM 750 C C . THR A 1 87 ? -6.819 18.820 14.891 1.00 51.09 87 THR A C 1
ATOM 752 O O . THR A 1 87 ? -7.489 19.845 14.753 1.00 51.09 87 THR A O 1
ATOM 755 N N . VAL A 1 88 ? -5.922 18.674 15.866 1.00 46.59 88 VAL A N 1
ATOM 756 C CA . VAL A 1 88 ? -5.328 19.811 16.562 1.00 46.59 88 VAL A CA 1
ATOM 757 C C . VAL A 1 88 ? -4.497 20.536 15.508 1.00 46.59 88 VAL A C 1
ATOM 759 O O . VAL A 1 88 ? -3.314 20.271 15.342 1.00 46.59 88 VAL A O 1
ATOM 762 N N . ILE A 1 89 ? -5.131 21.406 14.725 1.00 48.69 89 ILE A N 1
ATOM 763 C CA . ILE A 1 89 ? -4.414 22.449 13.995 1.00 48.69 89 ILE A CA 1
ATOM 764 C C . ILE A 1 89 ? -4.146 23.531 15.044 1.00 48.69 89 ILE A C 1
ATOM 766 O O . ILE A 1 89 ? -4.811 24.559 15.095 1.00 48.69 89 ILE A O 1
ATOM 770 N N . SER A 1 90 ? -3.237 23.241 15.976 1.00 41.16 90 SER A N 1
ATOM 771 C CA . SER A 1 90 ? -2.603 24.274 16.781 1.00 41.16 90 SER A CA 1
ATOM 772 C C . SER A 1 90 ? -1.464 24.839 15.946 1.00 41.16 90 SER A C 1
ATOM 774 O O . SER A 1 90 ? -0.431 24.198 15.804 1.00 41.16 90 SER A O 1
ATOM 776 N N . ASN A 1 91 ? -1.696 26.017 15.373 1.00 43.38 91 ASN A N 1
ATOM 777 C CA . ASN A 1 91 ? -0.723 27.101 15.266 1.00 43.38 91 ASN A CA 1
ATOM 778 C C . ASN A 1 91 ? 0.758 26.691 15.113 1.00 43.38 91 ASN A C 1
ATOM 780 O O . ASN A 1 91 ? 1.537 26.862 16.043 1.00 43.38 91 ASN A O 1
ATOM 784 N N . GLU A 1 92 ? 1.170 26.269 13.919 1.00 42.09 92 GLU A N 1
ATOM 785 C CA . GLU A 1 92 ? 2.576 26.356 13.480 1.00 42.09 92 GLU A CA 1
ATOM 786 C C . GLU A 1 92 ? 2.673 27.069 12.122 1.00 42.09 92 GLU A C 1
ATOM 788 O O . GLU A 1 92 ? 3.395 26.682 11.212 1.00 42.09 92 GLU A O 1
ATOM 793 N N . SER A 1 93 ? 1.911 28.154 11.975 1.00 38.06 93 SER A N 1
ATOM 794 C CA . SER A 1 93 ? 2.098 29.150 10.909 1.00 38.06 93 SER A CA 1
ATOM 795 C C . SER A 1 93 ? 2.386 30.522 11.513 1.00 38.06 93 SER A C 1
ATOM 797 O O . SER A 1 93 ? 1.816 31.527 11.101 1.00 38.06 93 SER A O 1
ATOM 799 N N . ASN A 1 94 ? 3.228 30.548 12.549 1.00 38.09 94 ASN A N 1
ATOM 800 C CA . ASN A 1 94 ? 3.834 31.779 13.040 1.00 38.09 94 ASN A CA 1
ATOM 801 C C . ASN A 1 94 ? 5.194 31.479 13.690 1.00 38.09 94 ASN A C 1
ATOM 803 O O . ASN A 1 94 ? 5.317 31.445 14.914 1.00 38.09 94 ASN A O 1
ATOM 807 N N . LYS A 1 95 ? 6.194 31.204 12.852 1.00 34.91 95 LYS A N 1
ATOM 808 C CA . LYS A 1 95 ? 7.617 31.452 13.107 1.00 34.91 95 LYS A CA 1
ATOM 809 C C . LYS A 1 95 ? 8.319 31.686 11.780 1.00 34.91 95 LYS A C 1
ATOM 811 O O . LYS A 1 95 ? 7.987 30.953 10.824 1.00 34.91 95 LYS A O 1
#

Secondary structure (DSSP, 8-state):
-------EEEES-TT--HHHHHHHHHHHHHTT----EEEE----TT-HHHHHHHHSB-TTT--B-----SHHHHHHHHGGGGTTS-------S--

InterPro domains:
  IPR022946 Uncharacterised protein family UPF0313 [PTHR32331] (2-87)

Sequence (95 aa):
LHQQLIPYFISSHPGCRKEDMRELAHITRRLNLRLEQIQDFTPTPMTMATETWYTGYHPYTLKPVFIAKTQREKLEQREFFFWYKKTVISNESNK

pLDDT: mean 84.58, std 16.05, range [34.91, 97.56]

Organism: NCBI:txid433724